Protein AF-X6LMU0-F1 (afdb_monomer_lite)

Secondary structure (DSSP, 8-state):
-HHHHHHHHHHHHHTT--HHHHHHHHHHHHHTTSSS-HHHHHHHHHHHHTTGGGS-HHHHHHHHHHHHHHHT-S-HHHHHHHHHHHHHHHHHHHHHHHT-

Sequence (100 aa):
RDVWTCADLLCVISVKLNEQQLDDVFEFFMDGLVHKDKGIHCNYAFSISKIALKLNEKQLDNVIKLLMDGLFDKDNDIHGRCALSIAKIALKLNERQLNK

Organism: Reticulomyxa filosa (NCBI:txid46433)

pLDDT: mean 79.43, std 9.88, range [48.59, 91.25]

Structure (mmCIF, N/CA/C/O backbone):
data_AF-X6LMU0-F1
#
_entry.id   AF-X6LMU0-F1
#
loop_
_atom_site.group_PDB
_atom_site.id
_atom_site.type_symbol
_atom_site.label_atom_id
_atom_site.label_alt_id
_atom_site.label_comp_id
_atom_site.label_asym_id
_atom_site.label_entity_id
_atom_site.label_seq_id
_atom_site.pdbx_PDB_ins_code
_atom_site.Cartn_x
_atom_site.Cartn_y
_atom_site.Cartn_z
_atom_site.occupancy
_atom_site.B_iso_or_equiv
_atom_site.auth_seq_id
_atom_site.auth_comp_id
_atom_site.auth_asym_id
_atom_site.auth_atom_id
_atom_site.pdbx_PDB_model_num
ATOM 1 N N . ARG A 1 1 ? 0.699 -15.377 -12.897 1.00 48.59 1 ARG A N 1
ATOM 2 C CA . ARG A 1 1 ? -0.693 -14.873 -12.995 1.00 48.59 1 ARG A CA 1
ATOM 3 C C . ARG A 1 1 ? -1.393 -14.901 -11.632 1.00 48.59 1 ARG A C 1
ATOM 5 O O . ARG A 1 1 ? -2.144 -13.979 -11.366 1.00 48.59 1 ARG A O 1
ATOM 12 N N . ASP A 1 2 ? -1.073 -15.856 -10.751 1.00 57.66 2 ASP A N 1
ATOM 13 C CA . ASP A 1 2 ? -1.800 -16.067 -9.483 1.00 57.66 2 ASP A CA 1
ATOM 14 C C . ASP A 1 2 ? -1.571 -15.033 -8.371 1.00 57.66 2 ASP A C 1
ATOM 16 O O . ASP A 1 2 ? -2.464 -14.770 -7.573 1.00 57.66 2 ASP A O 1
ATOM 20 N N . VAL A 1 3 ? -0.398 -14.399 -8.317 1.00 58.69 3 VAL A N 1
ATOM 21 C CA . VAL A 1 3 ? -0.031 -13.526 -7.185 1.00 58.69 3 VAL A CA 1
ATOM 22 C C . VAL A 1 3 ? -0.910 -12.267 -7.083 1.00 58.69 3 VAL A C 1
ATOM 24 O O . VAL A 1 3 ? -1.260 -11.853 -5.980 1.00 58.69 3 VAL A O 1
ATOM 27 N N . TRP A 1 4 ? -1.306 -11.674 -8.215 1.00 61.09 4 TRP A N 1
ATOM 28 C CA . TRP A 1 4 ? -2.193 -10.501 -8.221 1.00 61.09 4 TRP A CA 1
ATOM 29 C C . TRP A 1 4 ? -3.600 -10.835 -7.742 1.00 61.09 4 TRP A C 1
ATOM 31 O O . TRP A 1 4 ? -4.180 -10.075 -6.973 1.00 61.09 4 TRP A O 1
ATOM 41 N N . THR A 1 5 ? -4.135 -11.978 -8.169 1.00 65.12 5 THR A N 1
ATOM 42 C CA . THR A 1 5 ? -5.482 -12.403 -7.786 1.00 65.12 5 THR A CA 1
ATOM 43 C C . THR A 1 5 ? -5.563 -12.628 -6.278 1.00 65.12 5 THR A C 1
ATOM 45 O O . THR A 1 5 ? -6.536 -12.210 -5.658 1.00 65.12 5 THR A O 1
ATOM 48 N N . CYS A 1 6 ? -4.511 -13.184 -5.665 1.00 69.50 6 CYS A N 1
ATOM 49 C CA . CYS A 1 6 ? -4.424 -13.325 -4.212 1.00 69.50 6 CYS A CA 1
ATOM 50 C C . CYS A 1 6 ? -4.362 -11.973 -3.483 1.00 69.50 6 CYS A C 1
ATOM 52 O O . CYS A 1 6 ? -5.046 -11.802 -2.477 1.00 69.50 6 CYS A O 1
ATOM 54 N N . ALA A 1 7 ? -3.587 -11.003 -3.983 1.00 69.50 7 ALA A N 1
ATOM 55 C CA . ALA A 1 7 ? -3.472 -9.683 -3.356 1.00 69.50 7 ALA A CA 1
ATOM 56 C C . ALA A 1 7 ? -4.792 -8.893 -3.395 1.00 69.50 7 ALA A C 1
ATOM 58 O O . ALA A 1 7 ? -5.190 -8.291 -2.394 1.00 69.50 7 ALA A O 1
ATOM 59 N N . ASP A 1 8 ? -5.508 -8.945 -4.519 1.00 73.44 8 ASP A N 1
ATOM 60 C CA . ASP A 1 8 ? -6.829 -8.328 -4.644 1.00 73.44 8 ASP A CA 1
ATOM 61 C C . ASP A 1 8 ? -7.866 -9.005 -3.739 1.00 73.44 8 ASP A C 1
ATOM 63 O O . ASP A 1 8 ? -8.652 -8.314 -3.085 1.00 73.44 8 ASP A O 1
ATOM 67 N N . LEU A 1 9 ? -7.846 -10.340 -3.651 1.00 79.44 9 LEU A N 1
ATOM 68 C CA . LEU A 1 9 ? -8.741 -11.095 -2.772 1.00 79.44 9 LEU A CA 1
ATOM 69 C C . LEU A 1 9 ? -8.498 -10.746 -1.298 1.00 79.44 9 LEU A C 1
ATOM 71 O O . LEU A 1 9 ? -9.448 -10.488 -0.558 1.00 79.44 9 LEU A O 1
ATOM 75 N N . LEU A 1 10 ? -7.227 -10.673 -0.890 1.00 73.88 10 LEU A N 1
ATOM 76 C CA . LEU A 1 10 ? -6.834 -10.256 0.454 1.00 73.88 10 LEU A CA 1
ATOM 77 C C . LEU A 1 10 ? -7.354 -8.852 0.762 1.00 73.88 10 LEU A C 1
ATOM 79 O O . LEU A 1 10 ? -7.971 -8.672 1.802 1.00 73.88 10 LEU A O 1
ATOM 83 N N . CYS A 1 11 ? -7.248 -7.894 -0.164 1.00 72.44 11 CYS A N 1
ATOM 84 C CA . CYS A 1 11 ? -7.788 -6.545 0.040 1.00 72.44 11 CYS A CA 1
ATOM 85 C C . CYS A 1 11 ? -9.310 -6.519 0.237 1.00 72.44 11 CYS A C 1
ATOM 87 O O . CYS A 1 11 ? -9.816 -5.735 1.042 1.00 72.44 11 CYS A O 1
ATOM 89 N N . VAL A 1 12 ? -10.049 -7.370 -0.484 1.00 80.56 12 VAL A N 1
ATOM 90 C CA . VAL A 1 12 ? -11.504 -7.508 -0.308 1.00 80.56 12 VAL A CA 1
ATOM 91 C C . VAL A 1 12 ? -11.835 -8.083 1.067 1.00 80.56 12 VAL A C 1
ATOM 93 O O . VAL A 1 12 ? -12.807 -7.660 1.686 1.00 80.56 12 VAL A O 1
ATOM 96 N N . ILE A 1 13 ? -11.033 -9.021 1.567 1.00 81.50 13 ILE A N 1
ATOM 97 C CA . ILE A 1 13 ? -11.253 -9.658 2.870 1.00 81.50 13 ILE A CA 1
ATOM 98 C C . ILE A 1 13 ? -10.815 -8.730 4.015 1.00 81.50 13 ILE A C 1
ATOM 100 O O . ILE A 1 13 ? -11.508 -8.659 5.031 1.00 81.50 13 ILE A O 1
ATOM 104 N N . SER A 1 14 ? -9.750 -7.942 3.827 1.00 77.25 14 SER A N 1
ATOM 105 C CA . SER A 1 14 ? -9.184 -6.995 4.802 1.00 77.25 14 SER A CA 1
ATOM 106 C C . SER A 1 14 ? -10.185 -5.984 5.355 1.00 77.25 14 SER A C 1
ATOM 108 O O . SER A 1 14 ? -10.019 -5.500 6.471 1.00 77.25 14 SER A O 1
ATOM 110 N N . VAL A 1 15 ? -11.270 -5.679 4.636 1.00 77.50 15 VAL A N 1
ATOM 111 C CA .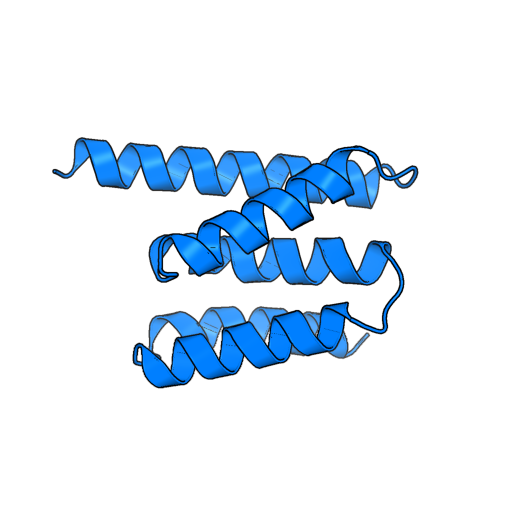 VAL A 1 15 ? -12.316 -4.784 5.161 1.00 77.50 15 VAL A CA 1
ATOM 112 C C . VAL A 1 15 ? -13.074 -5.389 6.347 1.00 77.50 15 VAL A C 1
ATOM 114 O O . VAL A 1 15 ? -13.641 -4.631 7.134 1.00 77.50 15 VAL A O 1
ATOM 117 N N . LYS A 1 16 ? -13.068 -6.719 6.494 1.00 85.25 16 LYS A N 1
ATOM 118 C CA . LYS A 1 16 ? -13.739 -7.466 7.570 1.00 85.25 16 LYS A CA 1
ATOM 119 C C . LYS A 1 16 ? -12.785 -7.971 8.657 1.00 85.25 16 LYS A C 1
ATOM 121 O O . LYS A 1 16 ? -13.258 -8.555 9.627 1.00 85.25 16 LYS A O 1
ATOM 126 N N . LEU A 1 17 ? -11.479 -7.782 8.484 1.00 86.00 17 LEU A N 1
ATOM 127 C CA . LEU A 1 17 ? -10.473 -8.234 9.441 1.00 86.00 17 LEU A CA 1
ATOM 128 C C . LEU A 1 17 ? -10.428 -7.318 10.666 1.00 86.00 17 LEU A C 1
ATOM 130 O O . LEU A 1 17 ? -10.720 -6.121 10.573 1.00 86.00 17 LEU A O 1
ATOM 134 N N . ASN A 1 18 ? -10.063 -7.900 11.808 1.00 88.62 18 ASN A N 1
ATOM 135 C CA . ASN A 1 18 ? -9.677 -7.129 12.988 1.00 88.62 18 ASN A CA 1
ATOM 136 C C . ASN A 1 18 ? -8.256 -6.558 12.823 1.00 88.62 18 ASN A C 1
ATOM 138 O O . ASN A 1 18 ? -7.566 -6.882 11.858 1.00 88.62 18 ASN A O 1
ATOM 142 N N . GLU A 1 19 ? -7.832 -5.699 13.752 1.00 86.19 19 GLU A N 1
ATOM 143 C CA . GLU A 1 19 ? -6.531 -5.017 13.675 1.00 86.19 19 GLU A CA 1
ATOM 144 C C . GLU A 1 19 ? -5.359 -6.003 13.591 1.00 86.19 19 GLU A C 1
ATOM 146 O O . GLU A 1 19 ? -4.549 -5.891 12.680 1.00 86.19 19 GLU A O 1
ATOM 151 N N . GLN A 1 20 ? -5.329 -7.034 14.442 1.00 90.62 20 GLN A N 1
ATOM 152 C CA . GLN A 1 20 ? -4.256 -8.034 14.426 1.00 90.62 20 GLN A CA 1
ATOM 153 C C . GLN A 1 20 ? -4.184 -8.781 13.088 1.00 90.62 20 GLN A C 1
ATOM 155 O O . GLN A 1 20 ? -3.122 -8.920 12.499 1.00 90.62 20 GLN A O 1
ATOM 160 N N . GLN A 1 21 ? -5.326 -9.230 12.571 1.00 89.19 21 GLN A N 1
ATOM 161 C CA . GLN A 1 21 ? -5.385 -9.926 11.285 1.00 89.19 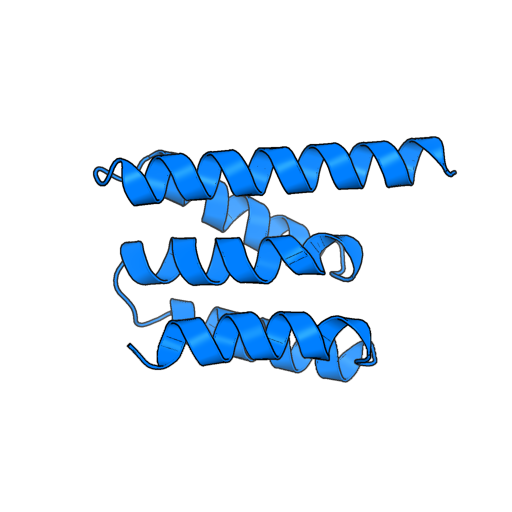21 GLN A CA 1
ATOM 162 C C . GLN A 1 21 ? -4.983 -9.018 10.119 1.00 89.19 21 GLN A C 1
ATOM 164 O O . GLN A 1 21 ? -4.445 -9.489 9.118 1.00 89.19 21 GLN A O 1
ATOM 169 N N . LEU A 1 22 ? -5.292 -7.724 10.211 1.00 86.88 22 LEU A N 1
ATOM 170 C CA . LEU A 1 22 ? -4.880 -6.747 9.215 1.00 86.88 22 LEU A CA 1
ATOM 171 C C . LEU A 1 22 ? -3.363 -6.536 9.248 1.00 86.88 22 LEU A C 1
ATOM 173 O O . LEU A 1 22 ? -2.755 -6.467 8.180 1.00 86.88 22 LEU A O 1
ATOM 177 N N . ASP A 1 23 ? -2.774 -6.485 10.443 1.00 88.69 23 ASP A N 1
ATOM 178 C CA . ASP A 1 23 ? -1.328 -6.411 10.644 1.00 88.69 23 ASP A CA 1
ATOM 179 C C . ASP A 1 23 ? -0.627 -7.643 10.059 1.00 88.69 23 ASP A C 1
ATOM 181 O O . ASP A 1 23 ? 0.315 -7.481 9.284 1.00 88.69 23 ASP A O 1
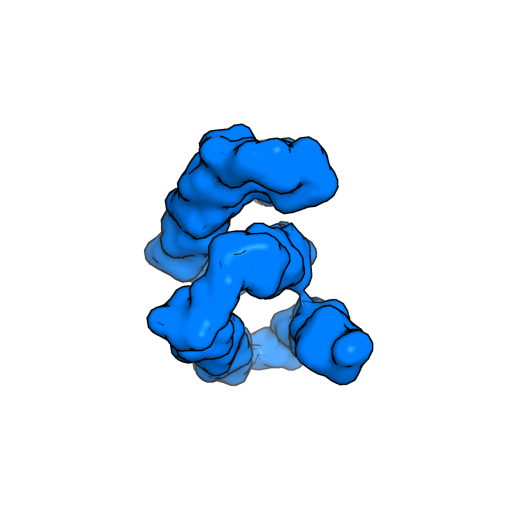ATOM 185 N N . ASP A 1 24 ? -1.146 -8.850 10.309 1.00 87.38 24 ASP A N 1
ATOM 186 C CA . ASP A 1 24 ? -0.599 -10.097 9.754 1.00 87.38 24 ASP A CA 1
ATOM 187 C C . ASP A 1 24 ? -0.643 -10.097 8.210 1.00 87.38 24 ASP A C 1
ATOM 189 O O . ASP A 1 24 ? 0.308 -10.493 7.532 1.00 87.38 24 ASP A O 1
ATOM 193 N N . VAL A 1 25 ? -1.748 -9.621 7.620 1.00 83.69 25 VAL A N 1
ATOM 194 C CA . VAL A 1 25 ? -1.879 -9.487 6.158 1.00 83.69 25 VAL A CA 1
ATOM 195 C C . VAL A 1 25 ? -0.911 -8.440 5.609 1.00 83.69 25 VAL A C 1
ATOM 197 O O . VAL A 1 25 ? -0.340 -8.632 4.533 1.00 83.69 25 VAL A O 1
ATOM 200 N N . PHE A 1 26 ? -0.720 -7.334 6.326 1.00 84.88 26 PHE A N 1
ATOM 201 C CA . PHE A 1 26 ? 0.233 -6.300 5.948 1.00 84.88 26 PHE A CA 1
ATOM 202 C C . PHE A 1 26 ? 1.672 -6.826 5.981 1.00 84.88 26 PHE A C 1
ATOM 204 O O . PHE A 1 26 ? 2.415 -6.616 5.024 1.00 84.88 26 PHE A O 1
ATOM 211 N N . GLU A 1 27 ? 2.056 -7.546 7.033 1.00 85.88 27 GLU A N 1
ATOM 212 C CA . GLU A 1 27 ? 3.378 -8.161 7.161 1.00 85.88 27 GLU A CA 1
ATOM 213 C C . GLU A 1 27 ? 3.622 -9.190 6.054 1.00 85.88 27 GLU A C 1
ATOM 215 O O . GLU A 1 27 ? 4.630 -9.102 5.357 1.00 85.88 27 GLU A O 1
ATOM 220 N N . PHE A 1 28 ? 2.645 -10.060 5.771 1.00 81.31 28 PHE A N 1
ATOM 221 C CA . PHE A 1 28 ? 2.710 -10.992 4.642 1.00 81.31 28 PHE A CA 1
ATOM 222 C C . PHE A 1 28 ? 2.967 -10.277 3.308 1.00 81.31 28 PHE A C 1
ATOM 224 O O . PHE A 1 28 ? 3.747 -10.741 2.469 1.00 81.31 28 PHE A O 1
ATOM 231 N N . PHE A 1 29 ? 2.310 -9.134 3.095 1.00 78.12 29 PHE A N 1
ATOM 232 C CA . PHE A 1 29 ? 2.562 -8.328 1.914 1.00 78.12 29 PHE A CA 1
ATOM 233 C C . PHE A 1 29 ? 3.978 -7.758 1.897 1.00 78.12 29 PHE A C 1
ATOM 235 O O . PHE A 1 29 ? 4.627 -7.847 0.857 1.00 78.12 29 PHE A O 1
ATOM 242 N N . MET A 1 30 ? 4.466 -7.224 3.017 1.00 78.69 30 MET A N 1
ATOM 243 C CA . MET A 1 30 ? 5.810 -6.653 3.126 1.00 78.69 30 MET A CA 1
ATOM 244 C C . MET A 1 30 ? 6.914 -7.699 2.954 1.00 78.69 30 MET A C 1
ATOM 246 O O . MET A 1 30 ? 7.861 -7.446 2.215 1.00 78.69 30 MET A O 1
ATOM 250 N N . ASP A 1 31 ? 6.769 -8.893 3.521 1.00 78.31 31 ASP A N 1
ATOM 251 C CA . ASP A 1 31 ? 7.708 -10.002 3.321 1.00 78.31 31 ASP A CA 1
ATOM 252 C C . ASP A 1 31 ? 7.776 -10.420 1.850 1.00 78.31 31 ASP A C 1
ATOM 254 O O . ASP A 1 31 ? 8.854 -10.643 1.288 1.00 78.31 31 ASP A O 1
ATOM 258 N N . GLY A 1 32 ? 6.624 -10.424 1.173 1.00 71.88 32 GLY A N 1
ATOM 259 C CA . GLY A 1 32 ? 6.535 -10.646 -0.268 1.00 71.88 32 GLY A CA 1
ATOM 260 C C . GLY A 1 32 ? 7.280 -9.604 -1.116 1.00 71.88 32 GLY A C 1
ATOM 261 O O . GLY A 1 32 ? 7.589 -9.898 -2.276 1.00 71.88 32 GLY A O 1
ATOM 262 N N . LEU A 1 33 ? 7.580 -8.427 -0.552 1.00 69.88 33 LEU A N 1
ATOM 263 C CA . LEU A 1 33 ? 8.344 -7.335 -1.166 1.00 69.88 33 LEU A CA 1
ATOM 264 C C . LEU A 1 33 ? 9.848 -7.388 -0.861 1.00 69.88 33 LEU A C 1
ATOM 266 O O . LEU A 1 33 ? 10.625 -6.672 -1.479 1.00 69.88 33 LEU A O 1
ATOM 270 N N . VAL A 1 34 ? 10.319 -8.202 0.083 1.00 64.00 34 VAL A N 1
ATOM 271 C CA . VAL A 1 34 ? 11.762 -8.229 0.393 1.00 64.00 34 VAL A CA 1
ATOM 272 C C . VAL A 1 34 ? 12.545 -8.976 -0.697 1.00 64.00 34 VAL A C 1
ATOM 274 O O . VAL A 1 34 ? 13.761 -8.837 -0.795 1.00 64.00 34 VAL A O 1
ATOM 277 N N . HIS A 1 35 ? 11.886 -9.807 -1.513 1.00 59.19 35 HIS A N 1
ATOM 278 C CA . HIS A 1 35 ? 12.553 -10.788 -2.388 1.00 59.19 35 HIS A CA 1
ATOM 279 C C . HIS A 1 35 ? 12.156 -10.699 -3.869 1.00 59.19 35 HIS A C 1
ATOM 281 O O . HIS A 1 35 ? 12.424 -11.634 -4.627 1.00 59.19 35 HIS A O 1
ATOM 287 N N . LYS A 1 36 ? 11.483 -9.626 -4.305 1.00 60.78 36 LYS A N 1
ATOM 288 C CA . LYS A 1 36 ? 10.903 -9.567 -5.652 1.00 60.78 36 LYS A CA 1
ATOM 289 C C . LYS A 1 36 ? 11.380 -8.374 -6.476 1.00 60.78 36 LYS A C 1
ATOM 291 O O . LYS A 1 36 ? 12.002 -7.434 -5.996 1.00 60.78 36 LYS A O 1
ATOM 296 N N . ASP A 1 37 ? 11.136 -8.486 -7.778 1.00 66.88 37 ASP A N 1
ATOM 297 C CA . ASP A 1 37 ? 11.412 -7.438 -8.755 1.00 66.88 37 ASP A CA 1
ATOM 298 C C . ASP A 1 37 ? 10.575 -6.182 -8.442 1.00 66.88 37 ASP A C 1
ATOM 300 O O . ASP A 1 37 ? 9.434 -6.287 -7.975 1.00 66.88 37 ASP A O 1
ATOM 304 N N . LYS A 1 38 ? 11.107 -4.992 -8.741 1.00 63.94 38 LYS A N 1
ATOM 305 C CA . LYS A 1 38 ? 10.473 -3.693 -8.452 1.00 63.94 38 LYS A CA 1
ATOM 306 C C . LYS A 1 38 ? 9.062 -3.583 -9.037 1.00 63.94 38 LYS A C 1
ATOM 308 O O . LYS A 1 38 ? 8.170 -3.015 -8.407 1.00 63.94 38 LYS A O 1
ATOM 313 N N . GLY A 1 39 ? 8.810 -4.219 -10.184 1.00 63.25 39 GLY A N 1
ATOM 314 C CA . GLY A 1 39 ? 7.472 -4.286 -10.779 1.00 63.25 39 GLY A CA 1
ATOM 315 C C . GLY A 1 39 ? 6.457 -5.086 -9.981 1.00 63.25 39 GLY A C 1
ATOM 316 O O . GLY A 1 39 ? 5.273 -4.749 -9.963 1.00 63.25 39 GLY A O 1
ATOM 317 N N . ILE A 1 40 ? 6.886 -6.102 -9.240 1.00 66.62 40 ILE A N 1
ATOM 318 C CA . ILE A 1 40 ? 5.993 -6.800 -8.319 1.00 66.62 40 ILE A CA 1
ATOM 319 C C . ILE A 1 40 ? 5.679 -5.886 -7.126 1.00 66.62 40 ILE A C 1
ATOM 321 O O . ILE A 1 40 ? 4.537 -5.872 -6.665 1.00 66.62 40 ILE A O 1
ATOM 325 N N . HIS A 1 41 ? 6.623 -5.037 -6.712 1.00 69.31 41 HIS A N 1
ATOM 326 C CA . HIS A 1 41 ? 6.456 -4.168 -5.551 1.00 69.31 41 HIS A CA 1
ATOM 327 C C . HIS A 1 41 ? 5.343 -3.128 -5.692 1.00 69.31 41 HIS A C 1
ATOM 329 O O . HIS A 1 41 ? 4.468 -3.063 -4.826 1.00 69.31 41 HIS A O 1
ATOM 335 N N . CYS A 1 42 ? 5.287 -2.387 -6.803 1.00 68.75 42 CYS A N 1
ATOM 336 C CA . CYS A 1 42 ? 4.203 -1.414 -7.016 1.00 68.75 42 CYS A CA 1
ATOM 337 C C . CYS A 1 42 ? 2.820 -2.075 -7.122 1.00 68.75 42 CYS A C 1
ATOM 339 O O . CYS A 1 42 ? 1.818 -1.454 -6.779 1.00 68.75 42 CYS A O 1
ATOM 341 N N . ASN A 1 43 ? 2.719 -3.332 -7.566 1.00 73.56 43 ASN A N 1
ATOM 342 C CA . ASN A 1 43 ? 1.419 -4.003 -7.673 1.00 73.56 43 ASN A CA 1
ATOM 343 C C . ASN A 1 43 ? 0.840 -4.401 -6.311 1.00 73.56 43 ASN A C 1
ATOM 345 O O . ASN A 1 43 ? -0.364 -4.269 -6.069 1.00 73.56 43 ASN A O 1
ATOM 349 N N . TYR A 1 44 ? 1.703 -4.851 -5.405 1.00 74.81 44 TYR A N 1
ATOM 350 C CA . TYR A 1 44 ? 1.335 -5.062 -4.011 1.00 74.81 44 TYR A CA 1
ATOM 351 C C . TYR A 1 44 ? 0.995 -3.733 -3.334 1.00 74.81 44 TYR A C 1
ATOM 353 O O . TYR A 1 44 ? -0.070 -3.622 -2.732 1.00 74.81 44 TYR A O 1
ATOM 361 N N . ALA A 1 45 ? 1.810 -2.694 -3.540 1.00 73.44 45 ALA A N 1
ATOM 362 C CA . ALA A 1 45 ? 1.538 -1.347 -3.040 1.00 73.44 45 ALA A CA 1
ATOM 363 C C . ALA A 1 45 ? 0.177 -0.804 -3.521 1.00 73.44 45 ALA A C 1
ATOM 365 O O . ALA A 1 45 ? -0.602 -0.263 -2.735 1.00 73.44 45 ALA A O 1
ATOM 366 N N . PHE A 1 46 ? -0.153 -1.015 -4.799 1.00 77.69 46 PHE A N 1
ATOM 367 C CA . PHE A 1 46 ? -1.449 -0.655 -5.374 1.00 77.69 46 PHE A CA 1
ATOM 368 C C . PHE A 1 46 ? -2.600 -1.388 -4.683 1.00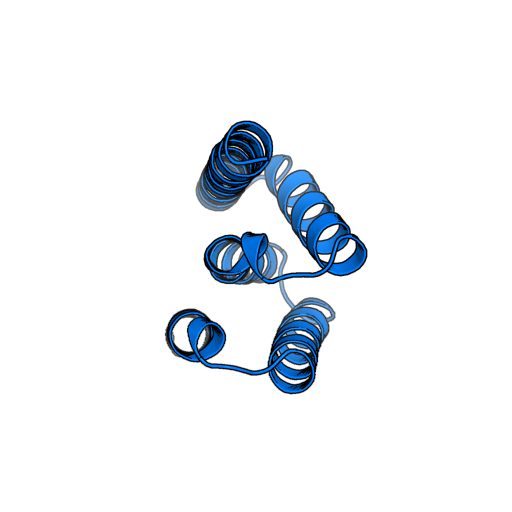 77.69 46 PHE A C 1
ATOM 370 O O . PHE A 1 46 ? -3.614 -0.772 -4.353 1.00 77.69 46 PHE A O 1
ATOM 377 N N . SER A 1 47 ? -2.451 -2.689 -4.436 1.00 79.62 47 SER A N 1
ATOM 378 C CA . SER A 1 47 ? -3.466 -3.485 -3.741 1.00 79.62 47 SER A CA 1
ATOM 379 C C . SER A 1 47 ? -3.668 -2.952 -2.317 1.00 79.62 47 SER A C 1
ATOM 381 O O . SER A 1 47 ? -4.781 -2.570 -1.953 1.00 79.62 47 SER A O 1
ATOM 383 N N . ILE A 1 48 ? -2.578 -2.767 -1.568 1.00 77.88 48 ILE A N 1
ATOM 384 C CA . ILE A 1 48 ? -2.587 -2.236 -0.197 1.00 77.88 48 ILE A CA 1
ATOM 385 C C . ILE A 1 48 ? -3.184 -0.817 -0.133 1.00 77.88 48 ILE A C 1
ATOM 387 O O . ILE A 1 48 ? -3.893 -0.482 0.816 1.00 77.88 48 ILE A O 1
ATOM 391 N N . SER A 1 49 ? -3.010 0.015 -1.167 1.00 78.69 49 SER A N 1
ATOM 392 C CA . SER A 1 49 ? -3.618 1.357 -1.214 1.00 78.69 49 SER A CA 1
ATOM 393 C C . SER A 1 49 ? -5.153 1.336 -1.089 1.00 78.69 49 SER A C 1
ATOM 395 O O . SER A 1 49 ? -5.765 2.291 -0.599 1.00 78.69 49 SER A O 1
ATOM 397 N N . LYS A 1 50 ? -5.809 0.227 -1.467 1.00 79.81 50 LYS A N 1
ATOM 398 C CA . LYS A 1 50 ? -7.265 0.060 -1.327 1.00 79.81 50 LYS A CA 1
ATOM 399 C C . LYS A 1 50 ? -7.693 0.013 0.141 1.00 79.81 50 LYS A C 1
ATOM 401 O O . LYS A 1 50 ? -8.765 0.533 0.460 1.00 79.81 50 LYS A O 1
ATOM 406 N N . ILE A 1 51 ? -6.842 -0.530 1.012 1.00 80.94 51 ILE A N 1
ATOM 407 C CA . ILE A 1 51 ? -7.081 -0.702 2.453 1.00 80.94 51 ILE A CA 1
ATOM 408 C C . ILE A 1 51 ? -6.370 0.357 3.310 1.00 80.94 51 ILE A C 1
ATOM 410 O O . ILE A 1 51 ? -6.471 0.311 4.529 1.00 80.94 51 ILE A O 1
ATOM 414 N N . ALA A 1 52 ? -5.724 1.350 2.687 1.00 81.69 52 ALA A N 1
ATOM 415 C CA . ALA A 1 52 ? -4.903 2.370 3.346 1.00 81.69 52 ALA A CA 1
ATOM 416 C C . ALA A 1 52 ? -5.569 3.087 4.537 1.00 81.69 52 ALA A C 1
ATOM 418 O O . ALA A 1 52 ? -4.893 3.427 5.497 1.00 81.69 52 ALA A O 1
ATOM 419 N N . LEU A 1 53 ? -6.892 3.286 4.514 1.00 80.12 53 LEU A N 1
ATOM 420 C CA . LEU A 1 53 ? -7.621 3.930 5.619 1.00 80.12 53 LEU A CA 1
ATOM 421 C C . LEU A 1 53 ? -7.740 3.076 6.886 1.00 80.12 53 LEU A C 1
ATOM 423 O O . LEU A 1 53 ? -8.087 3.612 7.937 1.00 80.12 53 LEU A O 1
ATOM 427 N N . LYS A 1 54 ? -7.514 1.765 6.778 1.00 83.56 54 LYS A N 1
ATOM 428 C CA . LYS A 1 54 ? -7.529 0.839 7.913 1.00 83.56 54 LYS A CA 1
ATOM 429 C C . LYS A 1 54 ? -6.147 0.617 8.518 1.00 83.56 54 LYS A C 1
ATOM 431 O O . LYS A 1 54 ? -6.064 0.085 9.616 1.00 83.56 54 LYS A O 1
ATOM 436 N N . LEU A 1 55 ? -5.095 1.008 7.805 1.00 85.94 55 LEU A N 1
ATOM 437 C CA . LEU A 1 55 ? -3.730 0.898 8.291 1.00 85.94 55 LEU A CA 1
ATOM 438 C C . LEU A 1 55 ? -3.483 1.919 9.402 1.00 85.94 55 LEU A C 1
ATOM 440 O O . LEU A 1 55 ? -4.040 3.023 9.391 1.00 85.94 55 LEU A O 1
ATOM 444 N N . ASN A 1 56 ? -2.612 1.557 10.339 1.00 87.75 56 ASN A N 1
ATOM 445 C CA . ASN A 1 56 ? -2.072 2.524 11.285 1.00 87.75 56 ASN A CA 1
ATOM 446 C C . ASN A 1 56 ? -1.087 3.481 10.583 1.00 87.75 56 ASN A C 1
ATOM 448 O O . ASN A 1 56 ? -0.646 3.233 9.459 1.00 87.75 56 ASN A O 1
ATOM 452 N N . GLU A 1 57 ? -0.746 4.594 11.237 1.00 87.69 57 GLU A N 1
ATOM 453 C CA . GLU A 1 57 ? 0.090 5.650 10.642 1.00 87.69 57 GLU A CA 1
ATOM 454 C C . GLU A 1 57 ? 1.440 5.111 10.144 1.00 87.69 57 GLU A C 1
ATOM 456 O O . GLU A 1 57 ? 1.832 5.369 9.009 1.00 87.69 57 GLU A O 1
ATOM 461 N N . LYS A 1 58 ? 2.097 4.255 10.936 1.00 90.25 58 LYS A N 1
ATOM 462 C CA . LYS A 1 58 ? 3.393 3.658 10.582 1.00 90.25 58 LYS A CA 1
ATOM 463 C C . LYS A 1 58 ? 3.307 2.766 9.338 1.00 90.25 58 LYS A C 1
ATOM 465 O O . LYS A 1 58 ? 4.192 2.794 8.484 1.00 90.25 58 LYS A O 1
ATOM 470 N N . GLN A 1 59 ? 2.266 1.945 9.236 1.00 88.81 59 GLN A N 1
ATOM 471 C CA . GLN A 1 59 ? 2.033 1.103 8.061 1.00 88.81 59 GLN A CA 1
ATOM 472 C C . GLN A 1 59 ? 1.729 1.943 6.824 1.00 88.81 59 GLN A C 1
ATOM 474 O O . GLN A 1 59 ? 2.240 1.657 5.741 1.00 88.81 59 GLN A O 1
ATOM 479 N N . LEU A 1 60 ? 0.921 2.990 6.984 1.00 89.06 60 LEU A N 1
ATOM 480 C CA . LEU A 1 60 ? 0.580 3.895 5.898 1.00 89.06 60 LEU A CA 1
ATOM 481 C C . LEU A 1 60 ? 1.823 4.615 5.354 1.00 89.06 60 LEU A C 1
ATOM 483 O O . LEU A 1 60 ? 1.998 4.670 4.136 1.00 89.06 60 LEU A O 1
ATOM 487 N N . ASP A 1 61 ? 2.716 5.077 6.229 1.00 89.50 61 ASP A N 1
ATOM 488 C CA . ASP A 1 61 ? 3.986 5.699 5.839 1.00 89.50 61 ASP A CA 1
ATOM 489 C C . ASP A 1 61 ? 4.860 4.750 5.011 1.00 89.50 61 ASP A C 1
ATOM 491 O O . ASP A 1 61 ? 5.414 5.143 3.980 1.00 89.50 61 ASP A O 1
ATOM 495 N N . ASN A 1 62 ? 4.935 3.474 5.405 1.00 87.38 62 ASN A N 1
ATOM 496 C CA . ASN A 1 62 ? 5.669 2.459 4.648 1.00 87.38 62 ASN A CA 1
ATOM 497 C C . ASN A 1 62 ? 5.096 2.272 3.234 1.00 87.38 62 ASN A C 1
ATOM 499 O O . ASN A 1 62 ? 5.855 2.181 2.268 1.00 87.38 62 ASN A O 1
ATOM 503 N N . VAL A 1 63 ? 3.766 2.253 3.096 1.00 87.50 63 VAL A N 1
ATOM 504 C CA . VAL A 1 63 ? 3.093 2.141 1.790 1.00 87.50 63 VAL A CA 1
ATOM 505 C C . VAL A 1 63 ? 3.370 3.366 0.932 1.00 87.50 63 VAL A C 1
ATOM 507 O O . VAL A 1 63 ? 3.698 3.222 -0.243 1.00 87.50 63 VAL A O 1
ATOM 510 N N . ILE A 1 64 ? 3.270 4.570 1.498 1.00 88.56 64 ILE A N 1
ATOM 511 C CA . ILE A 1 64 ? 3.535 5.816 0.770 1.00 88.56 64 ILE A CA 1
ATOM 512 C C . ILE A 1 64 ? 4.985 5.851 0.284 1.00 88.56 64 ILE A C 1
ATOM 514 O O . ILE A 1 64 ? 5.217 6.165 -0.882 1.00 88.56 64 ILE A O 1
ATOM 518 N N . LYS A 1 65 ? 5.949 5.470 1.129 1.00 88.12 65 LYS A N 1
ATOM 519 C CA . LYS A 1 65 ? 7.364 5.404 0.747 1.00 88.12 65 LYS A CA 1
ATOM 520 C C . LYS A 1 65 ? 7.594 4.440 -0.418 1.00 88.12 65 LYS A C 1
ATOM 522 O O . LYS A 1 65 ? 8.226 4.809 -1.402 1.00 88.12 65 LYS A O 1
ATOM 527 N N . LEU A 1 66 ? 7.009 3.246 -0.345 1.00 85.25 66 LEU A N 1
ATOM 528 C CA . LEU A 1 66 ? 7.083 2.254 -1.417 1.00 85.25 66 LEU A CA 1
ATOM 529 C C . LEU A 1 66 ? 6.488 2.778 -2.735 1.00 85.25 66 LEU A C 1
ATOM 531 O O . LEU A 1 66 ? 7.057 2.568 -3.806 1.00 85.25 66 LEU A O 1
ATOM 535 N N . LEU A 1 67 ? 5.349 3.473 -2.665 1.00 87.50 67 LEU A N 1
ATOM 536 C CA . LEU A 1 67 ? 4.718 4.085 -3.834 1.00 87.50 67 LEU A CA 1
ATOM 537 C C . LEU A 1 67 ? 5.572 5.219 -4.419 1.00 87.50 67 LEU A C 1
ATOM 539 O O . LEU A 1 67 ? 5.648 5.339 -5.640 1.00 87.50 67 LEU A O 1
ATOM 543 N N . MET A 1 68 ? 6.218 6.030 -3.573 1.00 89.50 68 MET A N 1
ATOM 544 C CA . MET A 1 68 ? 7.131 7.093 -4.005 1.00 89.50 68 MET A CA 1
ATOM 545 C C . MET A 1 68 ? 8.353 6.530 -4.727 1.00 89.50 68 MET A C 1
ATOM 547 O O . MET A 1 68 ? 8.699 7.037 -5.791 1.00 89.50 68 MET A O 1
ATOM 551 N N . ASP A 1 69 ? 8.958 5.457 -4.213 1.00 84.75 69 ASP A N 1
ATOM 552 C CA . ASP A 1 69 ? 10.071 4.776 -4.885 1.00 84.75 69 ASP A CA 1
ATOM 553 C C . ASP A 1 69 ? 9.653 4.281 -6.282 1.00 84.75 69 ASP A C 1
ATOM 555 O O .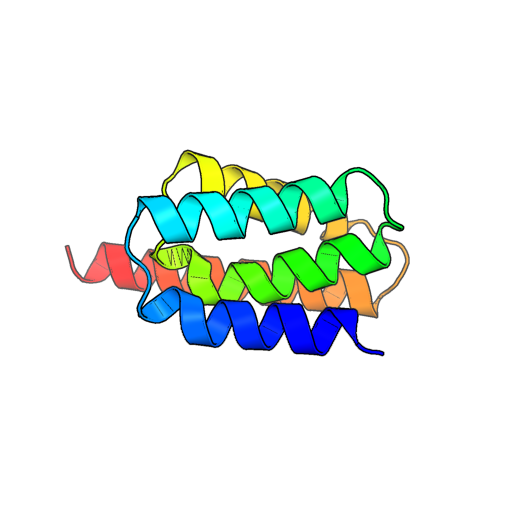 ASP A 1 69 ? 10.405 4.391 -7.251 1.00 84.75 69 ASP A O 1
ATOM 559 N N . GLY A 1 70 ? 8.410 3.807 -6.398 1.00 84.56 70 GLY A N 1
ATOM 560 C CA . GLY A 1 70 ? 7.797 3.374 -7.649 1.00 84.56 70 GLY A CA 1
ATOM 561 C C . GLY A 1 70 ? 7.535 4.471 -8.685 1.00 84.56 70 GLY A C 1
ATOM 562 O O . GLY A 1 70 ? 7.452 4.173 -9.874 1.00 84.56 70 GLY A O 1
ATOM 563 N N . LEU A 1 71 ? 7.433 5.742 -8.278 1.00 88.00 71 LEU A N 1
ATOM 564 C CA . LEU A 1 71 ? 7.267 6.863 -9.217 1.00 88.00 71 LEU A CA 1
ATOM 565 C C . LEU A 1 71 ? 8.497 7.082 -10.101 1.00 88.00 71 LEU A C 1
ATOM 567 O O . LEU A 1 71 ? 8.367 7.628 -11.198 1.00 88.00 71 LEU A O 1
ATOM 571 N N . PHE A 1 72 ? 9.671 6.675 -9.617 1.00 84.62 72 PHE A N 1
ATOM 572 C CA . PHE A 1 72 ? 10.951 6.799 -10.313 1.00 84.62 72 PHE A CA 1
ATOM 573 C C . PHE A 1 72 ? 11.330 5.530 -11.088 1.00 84.62 72 PHE A C 1
ATOM 575 O O . PHE A 1 72 ? 12.465 5.412 -11.561 1.00 84.62 72 PHE A O 1
ATOM 582 N N . ASP A 1 73 ? 10.415 4.564 -11.202 1.00 83.94 73 ASP A N 1
ATOM 583 C CA . ASP A 1 73 ? 10.647 3.375 -12.012 1.00 83.94 73 ASP A CA 1
ATOM 584 C C . ASP A 1 73 ? 10.678 3.724 -13.512 1.00 83.94 73 ASP A C 1
ATOM 586 O O . ASP A 1 73 ? 10.082 4.701 -13.965 1.00 83.94 73 ASP A O 1
ATOM 590 N N . LYS A 1 74 ? 11.420 2.930 -14.288 1.00 84.31 74 LYS A N 1
ATOM 591 C CA . LYS A 1 74 ? 11.573 3.117 -15.737 1.00 84.31 74 LYS A CA 1
ATOM 592 C C . LYS A 1 74 ? 10.378 2.574 -16.515 1.00 84.31 74 LYS A C 1
ATOM 594 O O . LYS A 1 74 ? 10.201 2.937 -17.676 1.00 84.31 74 LYS A O 1
ATOM 599 N N . ASP A 1 75 ? 9.608 1.677 -15.910 1.00 84.25 75 ASP A N 1
ATOM 600 C CA . ASP A 1 75 ? 8.373 1.173 -16.487 1.00 84.25 75 ASP A CA 1
ATOM 601 C C . ASP A 1 75 ? 7.238 2.185 -16.258 1.00 84.25 75 ASP A C 1
ATOM 603 O O . ASP A 1 75 ? 6.834 2.476 -15.127 1.00 84.25 75 ASP A O 1
ATOM 607 N N . ASN A 1 76 ? 6.700 2.710 -17.357 1.00 85.06 76 ASN A N 1
ATOM 608 C CA . ASN A 1 76 ? 5.614 3.686 -17.328 1.00 85.06 76 ASN A CA 1
ATOM 609 C C . ASN A 1 76 ? 4.333 3.134 -16.680 1.00 85.06 76 ASN A C 1
ATOM 611 O O . ASN A 1 76 ? 3.585 3.903 -16.070 1.00 85.06 76 ASN A O 1
ATOM 615 N N . ASP A 1 77 ?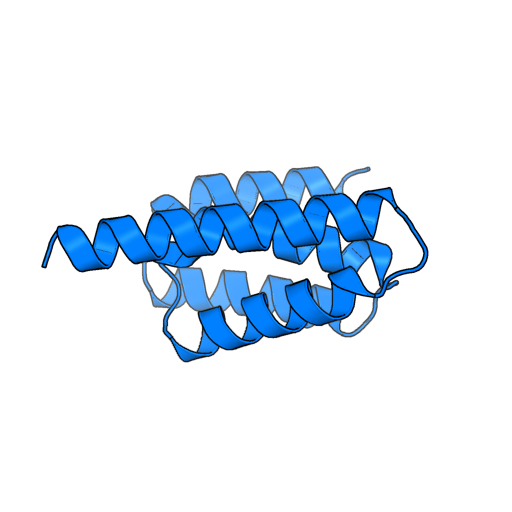 4.082 1.824 -16.766 1.00 83.06 77 ASP A N 1
ATOM 616 C CA . ASP A 1 77 ? 2.921 1.205 -16.125 1.00 83.06 77 ASP A CA 1
ATOM 617 C C . ASP A 1 77 ? 3.087 1.190 -14.603 1.00 83.06 77 ASP A C 1
ATOM 619 O O . ASP A 1 77 ? 2.131 1.457 -13.867 1.00 83.06 77 ASP A O 1
ATOM 623 N N . ILE A 1 78 ? 4.304 0.915 -14.123 1.00 81.06 78 ILE A N 1
ATOM 624 C CA . ILE A 1 78 ? 4.658 0.967 -12.698 1.00 81.06 78 ILE A CA 1
ATOM 625 C C . ILE A 1 78 ? 4.483 2.397 -12.183 1.00 81.06 78 ILE A C 1
ATOM 627 O O . ILE A 1 78 ? 3.715 2.620 -11.241 1.00 81.06 78 ILE A O 1
ATOM 631 N N . HIS A 1 79 ? 5.123 3.360 -12.851 1.00 84.50 79 HIS A N 1
ATOM 632 C CA . HIS A 1 79 ? 5.026 4.786 -12.548 1.00 84.50 79 HIS A CA 1
ATOM 633 C C . HIS A 1 79 ? 3.561 5.248 -12.451 1.00 84.50 79 HIS A C 1
ATOM 635 O O . HIS A 1 79 ? 3.145 5.823 -11.441 1.00 84.50 79 HIS A O 1
ATOM 641 N N . GLY A 1 80 ? 2.745 4.943 -13.469 1.00 87.50 80 GLY A N 1
ATOM 642 C CA . GLY A 1 80 ? 1.349 5.378 -13.538 1.00 87.50 80 GLY A CA 1
ATOM 643 C C . GLY A 1 80 ? 0.474 4.769 -12.440 1.00 87.50 80 GLY A C 1
ATOM 644 O O . GLY A 1 80 ? -0.353 5.458 -11.835 1.00 87.50 80 GLY A O 1
ATOM 645 N N . ARG A 1 81 ? 0.677 3.485 -12.117 1.00 85.69 81 ARG A N 1
ATOM 646 C CA . ARG A 1 81 ? -0.038 2.807 -11.019 1.00 85.69 81 ARG A CA 1
ATOM 647 C C . ARG A 1 81 ? 0.331 3.375 -9.657 1.00 85.69 81 ARG A C 1
ATOM 649 O O . ARG A 1 81 ? -0.549 3.544 -8.806 1.00 85.69 81 ARG A O 1
ATOM 656 N N . CYS A 1 82 ? 1.611 3.660 -9.448 1.00 87.25 82 CYS A N 1
ATOM 657 C CA . CYS A 1 82 ? 2.100 4.208 -8.195 1.00 87.25 82 CYS A CA 1
ATOM 658 C C . CYS A 1 82 ? 1.587 5.656 -7.996 1.00 87.25 82 CYS A C 1
ATOM 660 O O . CYS A 1 82 ? 1.015 5.952 -6.942 1.00 87.25 82 CYS A O 1
ATOM 662 N N . ALA A 1 83 ? 1.573 6.493 -9.043 1.00 90.50 83 ALA A N 1
ATOM 663 C CA . ALA A 1 83 ? 0.937 7.820 -9.021 1.00 90.50 83 ALA A CA 1
ATOM 664 C C . ALA A 1 83 ? -0.571 7.764 -8.710 1.00 90.50 83 ALA A C 1
ATOM 666 O O . ALA A 1 83 ? -1.065 8.488 -7.841 1.00 90.50 83 ALA A O 1
ATOM 667 N N . LEU A 1 84 ? -1.306 6.857 -9.364 1.00 89.69 84 LEU A N 1
ATOM 668 C CA . LEU A 1 84 ? -2.740 6.675 -9.126 1.00 89.69 84 LEU A CA 1
ATOM 669 C C . LEU A 1 84 ? -3.043 6.235 -7.685 1.00 89.69 84 LEU A C 1
ATOM 671 O O . LEU A 1 84 ? -4.042 6.659 -7.101 1.00 89.69 84 LEU A O 1
ATOM 675 N N . SER A 1 85 ? -2.200 5.378 -7.108 1.00 88.56 85 SER A N 1
ATOM 676 C CA . SER A 1 85 ? -2.357 4.908 -5.726 1.00 88.56 85 SER A CA 1
ATOM 677 C C . SER A 1 85 ? -2.165 6.040 -4.724 1.00 88.56 85 SER A C 1
ATOM 679 O O . SER A 1 85 ? -2.990 6.197 -3.825 1.00 88.56 85 SER A O 1
ATOM 681 N N . ILE A 1 86 ? -1.129 6.867 -4.909 1.00 90.81 86 ILE A N 1
ATOM 682 C CA . ILE A 1 86 ? -0.870 8.034 -4.055 1.00 90.81 86 ILE A CA 1
ATOM 683 C C . ILE A 1 86 ? -2.055 8.999 -4.110 1.00 90.81 86 ILE A C 1
ATOM 685 O O . ILE A 1 86 ? -2.564 9.400 -3.064 1.00 90.81 86 ILE A O 1
ATOM 689 N N . ALA A 1 87 ? -2.553 9.314 -5.311 1.00 91.25 87 ALA A N 1
ATOM 690 C CA . ALA A 1 87 ? -3.711 10.190 -5.475 1.00 91.25 87 ALA A CA 1
ATOM 691 C C . ALA A 1 87 ? -4.949 9.658 -4.728 1.00 91.25 87 ALA A C 1
ATOM 693 O O . ALA A 1 87 ? -5.626 10.409 -4.027 1.00 91.25 87 ALA A O 1
ATOM 694 N N . LYS A 1 88 ? -5.221 8.348 -4.812 1.00 87.75 88 LYS A N 1
ATOM 695 C CA . LYS A 1 88 ? -6.331 7.710 -4.083 1.00 87.75 88 LYS A CA 1
ATOM 696 C C . LYS A 1 88 ? -6.168 7.791 -2.567 1.00 87.75 88 LYS A C 1
ATOM 698 O O . LYS A 1 88 ? -7.152 8.048 -1.877 1.00 87.75 88 LYS A O 1
ATOM 703 N N . ILE A 1 89 ? -4.961 7.558 -2.051 1.00 88.62 89 ILE A N 1
ATOM 704 C CA . ILE A 1 89 ? -4.674 7.673 -0.614 1.00 88.62 89 ILE A CA 1
ATOM 705 C C . ILE A 1 89 ? -4.895 9.118 -0.155 1.00 88.62 89 ILE A C 1
ATOM 707 O O . ILE A 1 89 ? -5.598 9.334 0.828 1.00 88.62 89 ILE A O 1
ATOM 711 N N . ALA A 1 90 ? -4.369 10.100 -0.893 1.00 89.81 90 ALA A N 1
ATOM 712 C CA . ALA A 1 90 ? -4.518 11.517 -0.569 1.00 89.81 90 ALA A CA 1
ATOM 713 C C . ALA A 1 90 ? -5.992 11.954 -0.517 1.00 89.81 90 ALA A C 1
ATOM 715 O O . ALA A 1 90 ? -6.410 12.582 0.455 1.00 89.81 90 ALA A O 1
ATOM 716 N N . LEU A 1 91 ? -6.797 11.563 -1.514 1.00 87.69 91 LEU A N 1
ATOM 717 C CA . LEU A 1 91 ? -8.237 11.850 -1.539 1.00 87.69 91 LEU A CA 1
ATOM 718 C C . LEU A 1 91 ? -8.953 11.269 -0.313 1.00 87.69 91 LEU A C 1
ATOM 720 O O . LEU A 1 91 ? -9.677 11.980 0.380 1.00 87.69 91 LEU A O 1
ATOM 724 N N . LYS A 1 92 ? -8.687 9.999 0.004 1.00 82.25 92 LYS A N 1
ATOM 725 C CA . LYS A 1 92 ? -9.274 9.308 1.158 1.00 82.25 92 LYS A CA 1
ATOM 726 C C . LYS A 1 92 ? -8.868 9.923 2.503 1.00 82.25 92 LYS A C 1
ATOM 728 O O . LYS A 1 92 ? -9.683 9.996 3.422 1.00 82.25 92 LYS A O 1
ATOM 733 N N . LEU A 1 93 ? -7.612 10.349 2.650 1.00 84.00 93 LEU A N 1
ATOM 734 C CA . LEU A 1 93 ? -7.145 11.024 3.865 1.00 84.00 93 LEU A CA 1
ATOM 735 C C . LEU A 1 93 ? -7.819 12.387 4.045 1.00 84.00 93 LEU A C 1
ATOM 737 O O . LEU A 1 93 ? -8.210 12.719 5.163 1.00 84.00 93 LEU A O 1
ATOM 741 N N . ASN A 1 94 ? -8.008 13.133 2.955 1.00 82.25 94 ASN A N 1
ATOM 742 C CA . ASN A 1 94 ? -8.716 14.408 2.979 1.00 82.25 94 ASN A CA 1
ATOM 743 C C . ASN A 1 94 ? -10.184 14.230 3.413 1.00 82.25 94 ASN A C 1
ATOM 745 O O . ASN A 1 94 ? -10.661 14.945 4.287 1.00 82.25 94 ASN A O 1
ATOM 749 N N . GLU A 1 95 ? -10.880 13.211 2.896 1.00 78.62 95 GLU A N 1
ATOM 750 C CA . GLU A 1 95 ? -12.234 12.852 3.351 1.00 78.62 95 GLU A CA 1
ATOM 751 C C . GLU A 1 95 ? -12.278 12.534 4.855 1.00 78.62 95 GLU A C 1
ATOM 753 O O . GLU A 1 95 ? -13.189 12.963 5.559 1.00 78.62 95 GLU A O 1
ATOM 758 N N . ARG A 1 96 ? -11.288 11.804 5.386 1.00 73.06 96 ARG A N 1
ATOM 759 C CA . ARG A 1 96 ? -11.220 11.490 6.824 1.00 73.06 96 ARG A CA 1
ATOM 760 C C . ARG A 1 96 ? -11.004 12.738 7.686 1.00 73.06 96 ARG A C 1
ATOM 762 O O . ARG A 1 96 ? -11.531 12.787 8.793 1.00 73.06 96 ARG A O 1
ATOM 769 N N . GLN A 1 97 ? -10.230 13.710 7.205 1.00 69.69 97 GLN A N 1
ATOM 770 C CA . GLN A 1 97 ? -9.995 14.978 7.904 1.00 69.69 97 GLN A CA 1
ATOM 771 C C . GLN A 1 97 ? -11.225 15.891 7.889 1.00 69.69 97 GLN A C 1
ATOM 773 O O . GLN A 1 97 ? -11.478 16.552 8.884 1.00 69.69 97 GLN A O 1
ATOM 778 N N . LEU A 1 98 ? -12.004 15.891 6.803 1.00 64.06 98 LEU A N 1
ATOM 779 C CA . LEU A 1 98 ? -13.250 16.664 6.696 1.00 64.06 98 LEU A CA 1
ATOM 780 C C . LEU A 1 98 ? -14.401 16.095 7.544 1.00 64.06 98 LEU A C 1
ATOM 782 O O . LEU A 1 98 ? -15.348 16.811 7.849 1.00 64.06 98 LEU A O 1
ATOM 786 N N . ASN A 1 99 ? -14.329 14.811 7.902 1.00 58.59 99 ASN A N 1
ATOM 787 C CA . ASN A 1 99 ? -15.310 14.122 8.746 1.00 58.59 99 ASN A CA 1
ATOM 788 C C . ASN A 1 99 ? -14.948 14.134 10.249 1.00 58.59 99 ASN A C 1
ATOM 790 O O . ASN A 1 99 ? -15.585 13.423 11.030 1.00 58.59 99 ASN A O 1
ATOM 794 N N . LYS A 1 100 ? -13.908 14.877 10.645 1.00 52.66 100 LYS A N 1
ATOM 795 C CA . LYS A 1 100 ? -13.526 15.134 12.042 1.00 52.66 100 LYS A CA 1
ATOM 796 C C . LYS A 1 100 ? -13.941 16.540 12.449 1.00 52.66 100 LYS A C 1
ATOM 798 O O . LYS A 1 100 ? -14.312 16.686 13.632 1.00 52.66 100 LYS A O 1
#

Radius of gyration: 13.13 Å; chains: 1; bounding box: 28×33×32 Å

Foldseek 3Di:
DVPLVVLLVCLVCLVVDDPVVVVVNLVVLVVVVVDDDLLVQLSSLLSVLSVLVVDDPVSNVVSLVSLVVQCPDPDPVSNVSSVVSNVSSVVVVVVVVVVD

InterPro domains:
  IPR011989 Armadillo-like helical [G3DSA:1.25.10.10] (3-100)
  IPR016024 Armadillo-type fold [SSF48371] (5-96)